Protein AF-A0A926KWU2-F1 (afdb_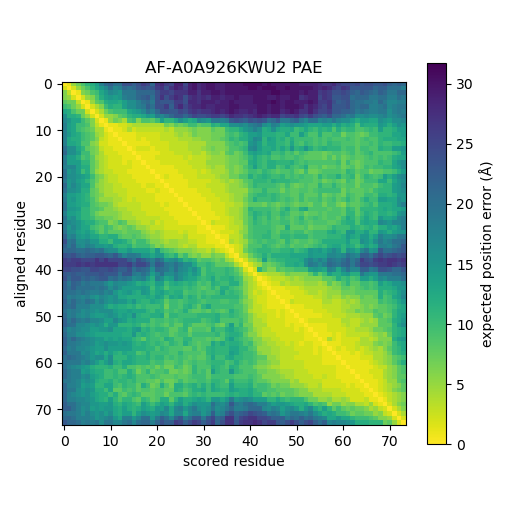monomer)

Structure (mmCIF, N/CA/C/O backbone):
data_AF-A0A926KWU2-F1
#
_entry.id   AF-A0A926KWU2-F1
#
loop_
_atom_site.group_PDB
_atom_site.id
_atom_site.type_symbol
_atom_site.label_atom_id
_atom_site.label_alt_id
_atom_site.label_comp_id
_atom_site.label_asym_id
_atom_site.label_entity_id
_atom_site.label_seq_id
_atom_site.pdbx_PDB_ins_code
_atom_site.Cartn_x
_atom_site.Cartn_y
_atom_site.Cartn_z
_atom_site.occupancy
_atom_site.B_iso_or_equiv
_atom_site.auth_seq_id
_atom_site.auth_comp_id
_atom_site.auth_asym_id
_atom_site.auth_atom_id
_atom_site.pdbx_PDB_model_num
ATOM 1 N N . MET A 1 1 ? 6.969 1.623 -38.443 1.00 38.09 1 MET A N 1
ATOM 2 C CA . MET A 1 1 ? 7.073 0.266 -37.863 1.00 38.09 1 MET A CA 1
ATOM 3 C C . MET A 1 1 ? 7.783 0.409 -36.530 1.00 38.09 1 MET A C 1
ATOM 5 O O . MET A 1 1 ? 8.869 0.972 -36.514 1.00 38.09 1 MET A O 1
ATOM 9 N N . LYS A 1 2 ? 7.130 0.067 -35.413 1.00 42.12 2 LYS A N 1
ATOM 10 C CA . LYS A 1 2 ? 7.721 0.202 -34.076 1.00 42.12 2 LYS A CA 1
ATOM 11 C C . LYS A 1 2 ? 8.587 -1.034 -33.836 1.00 42.12 2 LYS A C 1
ATOM 13 O O . LYS A 1 2 ? 8.051 -2.134 -33.780 1.00 42.12 2 LYS A O 1
ATOM 18 N N . SER A 1 3 ? 9.902 -0.851 -33.819 1.00 41.59 3 SER A N 1
ATOM 19 C CA . SER A 1 3 ? 10.867 -1.928 -33.604 1.00 41.59 3 SER A CA 1
ATOM 20 C C . SER A 1 3 ? 10.637 -2.558 -32.222 1.00 41.59 3 SER A C 1
ATOM 22 O O . SER A 1 3 ? 10.587 -1.798 -31.252 1.00 41.59 3 SER A O 1
ATOM 24 N N . PRO A 1 4 ? 10.474 -3.889 -32.111 1.00 49.78 4 PRO A N 1
ATOM 25 C CA . PRO A 1 4 ? 10.452 -4.566 -30.821 1.00 49.78 4 PRO A CA 1
ATOM 26 C C . PRO A 1 4 ? 11.873 -4.515 -30.260 1.00 49.78 4 PRO A C 1
ATOM 28 O O . PRO A 1 4 ? 12.831 -4.880 -30.949 1.00 49.78 4 PRO A O 1
ATOM 31 N N . ARG A 1 5 ? 12.023 -3.938 -29.069 1.00 55.69 5 ARG A N 1
ATOM 32 C CA . ARG A 1 5 ? 13.327 -3.751 -28.442 1.00 55.69 5 ARG A CA 1
ATOM 33 C C . ARG A 1 5 ? 13.639 -4.951 -27.531 1.00 55.69 5 ARG A C 1
ATOM 35 O O . ARG A 1 5 ? 12.727 -5.546 -26.969 1.00 55.69 5 ARG A O 1
ATOM 42 N N . PRO A 1 6 ? 14.918 -5.324 -27.385 1.00 49.78 6 PRO A N 1
ATOM 43 C CA . PRO A 1 6 ? 15.354 -6.491 -26.611 1.00 49.78 6 PRO A CA 1
ATOM 44 C C . PRO A 1 6 ? 15.220 -6.349 -25.076 1.00 49.78 6 PRO A C 1
ATOM 46 O O . PRO A 1 6 ? 15.628 -7.257 -24.354 1.00 49.78 6 PRO A O 1
ATOM 49 N N . ASP A 1 7 ? 14.656 -5.244 -24.574 1.00 52.47 7 ASP A N 1
ATOM 50 C CA . ASP A 1 7 ? 14.296 -5.005 -23.164 1.00 52.47 7 ASP A CA 1
ATOM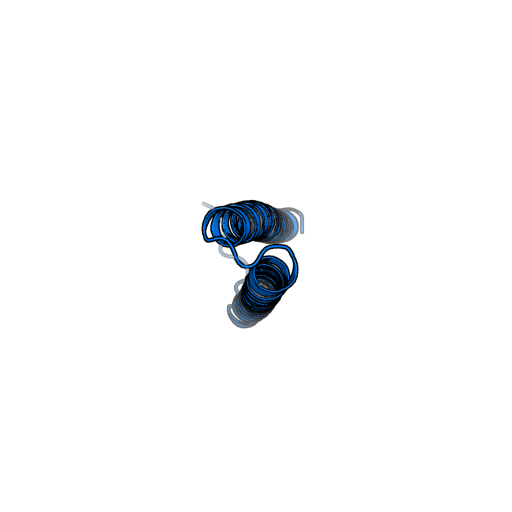 51 C C . ASP A 1 7 ? 12.945 -5.609 -22.734 1.00 52.47 7 ASP A C 1
ATOM 53 O O . ASP A 1 7 ? 12.618 -5.544 -21.546 1.00 52.47 7 ASP A O 1
ATOM 57 N N . ASP A 1 8 ? 12.246 -6.304 -23.647 1.00 56.97 8 ASP A N 1
ATOM 58 C CA . ASP A 1 8 ? 11.123 -7.228 -23.405 1.00 56.97 8 ASP A CA 1
ATOM 59 C C . ASP A 1 8 ? 11.552 -8.414 -22.512 1.00 56.97 8 ASP A C 1
ATOM 61 O O . ASP A 1 8 ? 11.458 -9.582 -22.888 1.00 56.97 8 ASP A O 1
ATOM 65 N N . ASN A 1 9 ? 12.083 -8.145 -21.321 1.00 61.44 9 ASN A N 1
ATOM 66 C CA . ASN A 1 9 ? 12.474 -9.155 -20.363 1.00 61.44 9 ASN A CA 1
ATOM 67 C C . ASN A 1 9 ? 11.294 -9.337 -19.400 1.00 61.44 9 ASN A C 1
ATOM 69 O O . ASN A 1 9 ? 11.206 -8.625 -18.391 1.00 61.44 9 ASN A O 1
ATOM 73 N N . PRO A 1 10 ? 10.356 -10.261 -19.694 1.00 70.38 10 PRO A N 1
ATOM 74 C CA . PRO A 1 10 ? 9.114 -10.440 -18.939 1.00 70.38 10 PRO A CA 1
ATOM 75 C C . PRO A 1 10 ? 9.360 -10.680 -17.448 1.00 70.38 10 PRO A C 1
ATOM 77 O O . PRO A 1 10 ? 8.493 -10.408 -16.625 1.00 70.38 10 PRO A O 1
ATOM 80 N N . TRP A 1 11 ? 10.565 -11.119 -17.084 1.00 77.44 11 TRP A N 1
ATOM 81 C CA . TRP A 1 11 ? 11.026 -11.253 -15.710 1.00 77.44 11 TRP A CA 1
ATOM 82 C C . TRP A 1 11 ? 11.112 -9.930 -14.935 1.00 77.44 11 TRP A C 1
ATOM 84 O O . TRP A 1 11 ? 10.765 -9.918 -13.755 1.00 77.44 11 TRP A O 1
ATOM 94 N N . ARG A 1 12 ? 11.504 -8.805 -15.560 1.00 71.75 12 ARG A N 1
ATOM 95 C CA . ARG A 1 12 ? 11.462 -7.484 -14.895 1.00 71.75 12 ARG A CA 1
ATOM 96 C C . ARG A 1 12 ? 10.020 -7.047 -14.671 1.00 71.75 12 ARG A C 1
ATOM 98 O O . ARG A 1 12 ? 9.667 -6.705 -13.546 1.00 71.75 12 ARG A O 1
ATOM 105 N N . ALA A 1 13 ? 9.177 -7.136 -15.699 1.00 75.56 13 ALA A N 1
ATOM 106 C CA . ALA A 1 13 ? 7.757 -6.806 -15.582 1.00 75.56 13 ALA A C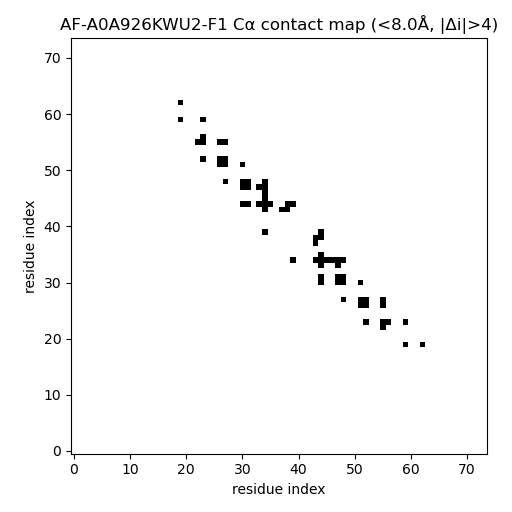A 1
ATOM 107 C C . ALA A 1 13 ? 7.055 -7.663 -14.509 1.00 75.56 13 ALA A C 1
ATOM 109 O O . ALA A 1 13 ? 6.309 -7.136 -13.684 1.00 75.56 13 ALA A O 1
ATOM 110 N N . ALA A 1 14 ? 7.357 -8.965 -14.460 1.00 82.00 14 ALA A N 1
ATOM 111 C CA . ALA A 1 14 ? 6.858 -9.878 -13.437 1.00 82.00 14 ALA A CA 1
ATOM 112 C C . ALA A 1 14 ? 7.354 -9.509 -12.030 1.00 82.00 14 ALA A C 1
ATOM 114 O O . ALA A 1 14 ? 6.567 -9.518 -11.085 1.00 82.00 14 ALA A O 1
ATOM 115 N N . GLY A 1 15 ? 8.628 -9.126 -11.890 1.00 84.81 15 GLY A N 1
ATOM 116 C CA . GLY A 1 15 ? 9.189 -8.634 -10.632 1.00 84.81 15 GLY A CA 1
ATOM 117 C C . GLY A 1 15 ? 8.439 -7.411 -10.099 1.00 84.81 15 GLY A C 1
ATOM 118 O O . GLY A 1 15 ? 8.041 -7.394 -8.935 1.00 84.81 15 GLY A O 1
ATOM 119 N N . LEU A 1 16 ? 8.142 -6.427 -10.952 1.00 75.44 16 LEU A N 1
ATOM 120 C CA . LEU A 1 16 ? 7.358 -5.256 -10.541 1.00 75.44 16 LEU A CA 1
ATOM 121 C C . LEU A 1 16 ? 5.906 -5.563 -10.228 1.00 75.44 16 LEU A C 1
ATOM 123 O O . LEU A 1 16 ? 5.405 -5.095 -9.210 1.00 75.44 16 LEU A O 1
ATOM 127 N N . VAL A 1 17 ? 5.240 -6.371 -11.051 1.00 79.81 17 VAL A N 1
ATOM 128 C CA . VAL A 1 17 ? 3.876 -6.826 -10.763 1.00 79.81 17 VAL A CA 1
ATOM 129 C C . VAL A 1 17 ? 3.817 -7.544 -9.415 1.00 79.81 17 VAL A C 1
ATOM 131 O O . VAL A 1 17 ? 2.887 -7.311 -8.645 1.00 79.81 17 VAL A O 1
ATOM 134 N N . SER A 1 18 ? 4.823 -8.363 -9.091 1.00 83.88 18 SER A 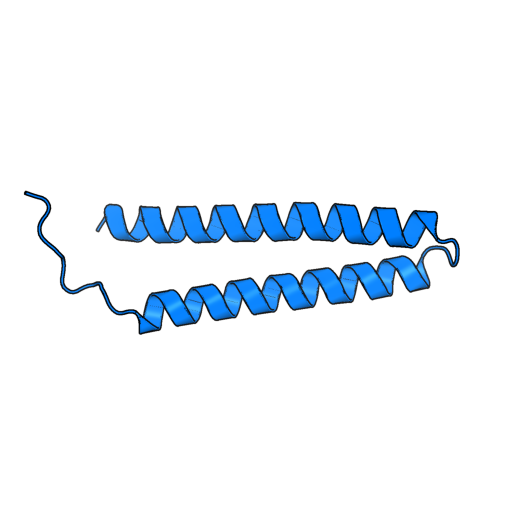N 1
ATOM 135 C CA . SER A 1 18 ? 4.898 -9.053 -7.800 1.00 83.88 18 SER A CA 1
ATOM 136 C C . SER A 1 18 ? 5.065 -8.083 -6.624 1.00 83.88 18 SER A C 1
ATOM 138 O O . SER A 1 18 ? 4.385 -8.235 -5.610 1.00 83.88 18 SER A O 1
ATOM 140 N N . ALA A 1 19 ? 5.896 -7.045 -6.776 1.00 82.69 19 ALA A N 1
ATOM 141 C CA . ALA A 1 19 ? 6.116 -6.030 -5.748 1.00 82.69 19 ALA A CA 1
ATOM 142 C C . ALA A 1 19 ? 4.860 -5.175 -5.516 1.00 82.69 19 ALA A C 1
ATOM 144 O O . ALA A 1 19 ? 4.469 -4.951 -4.373 1.00 82.69 19 ALA A O 1
ATOM 145 N N . ILE A 1 20 ? 4.177 -4.780 -6.595 1.00 81.19 20 ILE A N 1
ATOM 146 C CA . ILE A 1 20 ? 2.901 -4.055 -6.538 1.00 81.19 20 ILE A CA 1
ATOM 147 C C . ILE A 1 20 ? 1.822 -4.921 -5.876 1.00 81.19 20 ILE A C 1
ATOM 149 O O . ILE A 1 20 ? 1.105 -4.458 -4.993 1.00 81.19 20 ILE A O 1
ATOM 153 N N . GLY A 1 21 ? 1.719 -6.198 -6.258 1.00 80.81 21 GLY A N 1
ATOM 154 C CA . GLY A 1 21 ? 0.779 -7.136 -5.645 1.00 80.81 21 GLY A CA 1
ATOM 155 C C . GLY A 1 21 ? 1.020 -7.304 -4.143 1.00 80.81 21 GLY A C 1
ATOM 156 O O . GLY A 1 21 ? 0.067 -7.283 -3.363 1.00 80.81 21 GLY A O 1
ATOM 157 N N . LEU A 1 22 ? 2.287 -7.401 -3.725 1.00 84.94 22 LEU A N 1
ATOM 158 C CA . LEU A 1 22 ? 2.670 -7.464 -2.314 1.00 84.94 22 LEU A CA 1
ATOM 159 C C . LEU A 1 22 ? 2.236 -6.200 -1.558 1.00 84.94 22 LEU A C 1
ATOM 161 O O . LEU A 1 22 ? 1.658 -6.299 -0.476 1.00 84.94 22 LEU A O 1
ATOM 165 N N . GLU A 1 23 ? 2.464 -5.021 -2.135 1.00 77.88 23 GLU A N 1
ATOM 166 C CA . GLU A 1 23 ? 2.086 -3.745 -1.527 1.00 77.88 23 GLU A CA 1
ATOM 167 C C . GLU A 1 23 ? 0.560 -3.626 -1.357 1.00 77.88 23 GLU A C 1
ATOM 169 O O . GLU A 1 23 ? 0.081 -3.235 -0.290 1.00 77.88 23 GLU A O 1
ATOM 174 N N . ILE A 1 24 ? -0.217 -4.062 -2.358 1.00 76.38 24 ILE A N 1
ATOM 175 C CA . ILE A 1 24 ? -1.687 -4.109 -2.295 1.00 76.38 24 ILE A CA 1
ATOM 176 C C . ILE A 1 24 ? -2.160 -5.060 -1.188 1.00 76.38 24 ILE A C 1
ATOM 178 O O . ILE A 1 24 ? -3.064 -4.710 -0.424 1.00 76.38 24 ILE A O 1
ATOM 182 N N . VAL A 1 25 ? -1.558 -6.248 -1.068 1.00 82.00 25 VAL A N 1
ATOM 183 C CA . VAL A 1 25 ? -1.887 -7.221 -0.010 1.00 82.00 25 VAL A CA 1
ATOM 184 C C . VAL A 1 25 ? -1.599 -6.636 1.373 1.00 82.00 25 VAL A C 1
ATOM 186 O O . VAL A 1 25 ? -2.454 -6.719 2.256 1.00 82.00 25 VAL A O 1
ATOM 189 N N . ILE A 1 26 ? -0.442 -5.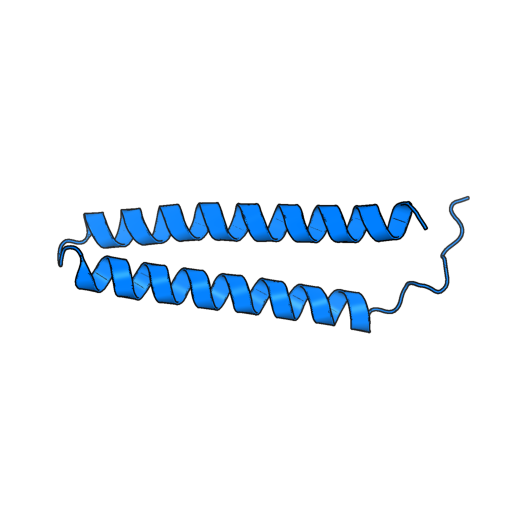992 1.554 1.00 82.19 26 ILE A N 1
ATOM 190 C CA . ILE A 1 26 ? -0.059 -5.345 2.816 1.00 82.19 26 ILE A CA 1
ATOM 191 C C . ILE A 1 26 ? -1.031 -4.209 3.152 1.00 82.19 26 ILE A C 1
ATOM 193 O O . ILE A 1 26 ? -1.559 -4.164 4.263 1.00 82.19 26 ILE A O 1
ATOM 197 N N . CYS A 1 27 ? -1.327 -3.327 2.196 1.00 74.25 27 CYS A N 1
ATOM 198 C CA . CYS A 1 27 ? -2.244 -2.206 2.399 1.00 74.25 27 CYS A CA 1
ATOM 199 C C . CYS A 1 27 ? -3.660 -2.690 2.761 1.00 74.25 27 CYS A C 1
ATOM 201 O O . CYS A 1 27 ? -4.285 -2.175 3.690 1.00 74.25 27 CYS A O 1
ATOM 203 N N . THR A 1 28 ? -4.135 -3.749 2.099 1.00 74.75 28 THR A N 1
ATOM 204 C CA . THR A 1 28 ? -5.438 -4.374 2.375 1.00 74.75 28 THR A CA 1
ATOM 205 C C . THR A 1 28 ? -5.478 -5.013 3.765 1.00 74.75 28 THR A C 1
ATOM 207 O O . THR A 1 28 ? -6.443 -4.822 4.507 1.00 74.75 28 THR A O 1
ATOM 210 N N . ALA A 1 29 ? -4.424 -5.740 4.152 1.00 78.06 29 ALA A N 1
ATOM 211 C CA . ALA A 1 29 ? -4.315 -6.358 5.472 1.00 78.06 29 ALA A CA 1
ATOM 212 C C . ALA A 1 29 ? -4.285 -5.303 6.588 1.00 78.06 29 ALA A C 1
ATOM 214 O O . ALA A 1 29 ? -4.993 -5.441 7.587 1.00 78.06 29 ALA A O 1
ATOM 215 N N . ILE A 1 30 ? -3.533 -4.216 6.394 1.00 75.56 30 ILE A N 1
ATOM 216 C CA . ILE A 1 30 ? -3.496 -3.081 7.322 1.00 75.56 30 ILE A CA 1
ATOM 217 C C . ILE A 1 30 ? -4.874 -2.421 7.409 1.00 75.56 30 ILE A C 1
ATOM 219 O O . ILE A 1 30 ? -5.356 -2.187 8.514 1.00 75.56 30 ILE A O 1
ATOM 223 N N . GLY A 1 31 ? -5.553 -2.181 6.283 1.00 69.56 31 GLY A N 1
ATOM 224 C CA . GLY A 1 31 ? -6.908 -1.622 6.260 1.00 69.56 31 GLY A CA 1
ATOM 225 C C . GLY A 1 31 ? -7.925 -2.490 7.008 1.00 69.56 31 GLY A C 1
ATOM 226 O O . GLY A 1 31 ? -8.739 -1.974 7.775 1.00 69.56 31 GLY A O 1
ATOM 227 N N . TYR A 1 32 ? -7.833 -3.814 6.862 1.00 70.19 32 TYR A N 1
ATOM 228 C CA . TYR A 1 32 ? -8.667 -4.771 7.591 1.00 70.19 32 TYR A CA 1
ATOM 229 C C . TYR A 1 32 ? -8.397 -4.748 9.104 1.00 70.19 32 TYR A C 1
ATOM 231 O O . TYR A 1 32 ? -9.336 -4.688 9.902 1.00 70.19 32 TYR A O 1
ATOM 239 N N . VAL A 1 33 ? -7.124 -4.752 9.516 1.00 72.94 33 VAL A N 1
ATOM 240 C CA . VAL A 1 33 ? -6.735 -4.718 10.936 1.00 72.94 33 VAL A CA 1
ATOM 241 C C . VAL A 1 33 ? -7.095 -3.376 11.576 1.00 72.94 33 VAL A C 1
ATOM 243 O O . VAL A 1 33 ? -7.688 -3.368 12.654 1.00 72.94 33 VAL A O 1
ATOM 246 N N . CYS A 1 34 ? -6.824 -2.253 10.905 1.00 65.81 34 CYS A N 1
ATOM 247 C CA . CYS A 1 34 ? -7.230 -0.920 11.352 1.00 65.81 34 CYS A CA 1
ATOM 248 C C . CYS A 1 34 ? -8.752 -0.805 11.465 1.00 65.81 34 CYS A C 1
ATOM 250 O O . CYS A 1 34 ? -9.245 -0.350 12.492 1.00 65.81 34 CYS A O 1
ATOM 252 N N . GLY A 1 35 ? -9.511 -1.271 10.469 1.00 65.00 35 GLY A N 1
ATOM 253 C CA . GLY A 1 35 ? -10.975 -1.281 10.523 1.00 65.00 35 GLY A CA 1
ATOM 254 C C . GLY A 1 35 ? -11.515 -2.118 11.686 1.00 65.00 35 GLY A C 1
ATOM 255 O O . GLY A 1 35 ? -12.471 -1.719 12.354 1.00 65.00 35 GLY A O 1
ATOM 256 N N . LYS A 1 36 ? -10.869 -3.254 11.972 1.00 65.19 36 LYS A N 1
ATOM 257 C CA . LYS A 1 36 ? -11.195 -4.120 13.110 1.00 65.19 36 LYS A CA 1
ATOM 258 C C . LYS A 1 36 ? -10.883 -3.455 14.460 1.00 65.19 36 LYS A C 1
ATOM 260 O O . LYS A 1 36 ? -11.683 -3.599 15.380 1.00 65.19 36 LYS A O 1
ATOM 265 N N . TYR A 1 37 ? -9.766 -2.731 14.584 1.00 63.84 37 TYR A N 1
ATOM 266 C CA . TYR A 1 37 ? -9.333 -2.105 15.844 1.00 63.84 37 TYR A CA 1
ATOM 267 C C . TYR A 1 37 ? -10.001 -0.754 16.141 1.00 63.84 37 TYR A C 1
ATOM 269 O O . TYR A 1 37 ? -10.247 -0.446 17.303 1.00 63.84 37 TYR A O 1
ATOM 277 N N . LEU A 1 38 ? -10.299 0.055 15.120 1.00 61.31 38 LEU A N 1
ATOM 278 C CA . LEU A 1 38 ? -10.732 1.446 15.300 1.00 61.31 38 LEU A CA 1
ATOM 279 C C . LEU A 1 38 ? -12.226 1.630 15.595 1.00 61.31 38 LEU A C 1
ATOM 281 O O . LEU A 1 38 ? -12.618 2.754 15.895 1.00 61.31 38 LEU A O 1
ATOM 285 N N . GLY A 1 39 ? -13.083 0.605 15.503 1.00 58.91 39 GLY A N 1
ATOM 286 C CA . GLY A 1 39 ? -14.508 0.884 15.719 1.00 58.91 39 GLY A CA 1
ATOM 287 C C . GLY A 1 39 ? -15.480 -0.244 16.021 1.00 58.91 39 GLY A C 1
ATOM 288 O O . GLY A 1 39 ? -16.583 0.076 16.449 1.00 58.91 39 GLY A O 1
ATOM 289 N N . GLY A 1 40 ? -15.169 -1.527 15.794 1.00 58.28 40 GLY A N 1
ATOM 290 C CA . GLY A 1 40 ? -16.099 -2.646 16.064 1.00 58.28 40 GLY A CA 1
ATOM 291 C C . GLY A 1 40 ? -17.446 -2.625 15.301 1.00 58.28 40 GLY A C 1
ATOM 292 O O . GLY A 1 40 ? -18.145 -3.634 15.257 1.00 58.28 40 GLY A O 1
ATOM 293 N N . SER A 1 41 ? -17.804 -1.508 14.658 1.00 65.75 41 SER A N 1
ATOM 294 C CA . SER A 1 41 ? -19.016 -1.283 13.878 1.00 65.75 41 SER A CA 1
ATOM 295 C C . SER A 1 41 ? -18.718 -1.395 12.384 1.00 65.75 41 SER A C 1
ATOM 297 O O . SER A 1 41 ? -17.726 -0.860 11.881 1.00 65.75 41 SER A O 1
ATOM 299 N N . LYS A 1 42 ? -19.611 -2.084 11.662 1.00 64.50 42 LYS A N 1
ATOM 300 C CA . LYS A 1 42 ? -19.464 -2.471 10.245 1.00 64.50 42 LYS A CA 1
ATOM 301 C C . LYS A 1 42 ? -19.105 -1.295 9.323 1.00 64.50 42 LYS A C 1
ATOM 303 O O . LYS A 1 42 ? -18.384 -1.492 8.352 1.00 64.50 42 LYS A O 1
ATOM 308 N N . GLY A 1 43 ? -19.553 -0.077 9.641 1.00 66.88 43 GLY A N 1
ATOM 309 C CA . GLY A 1 43 ? -19.286 1.121 8.836 1.00 66.88 43 GLY A CA 1
ATOM 310 C C . GLY A 1 43 ? -17.815 1.549 8.805 1.00 66.88 43 GLY A C 1
ATOM 311 O O . GLY A 1 43 ? -17.326 1.966 7.759 1.00 66.88 43 GLY A O 1
ATOM 312 N N . TRP A 1 44 ? -17.082 1.391 9.912 1.00 70.25 44 TRP A N 1
ATOM 313 C CA . TRP A 1 44 ? -15.680 1.823 9.993 1.00 70.25 44 TRP A CA 1
ATOM 314 C C . TRP A 1 44 ? -14.726 0.851 9.296 1.00 70.25 44 TRP A C 1
ATOM 316 O O . TRP A 1 44 ? -13.743 1.264 8.684 1.00 70.25 44 TRP A O 1
ATOM 326 N N . ILE A 1 45 ? -15.084 -0.436 9.293 1.00 68.75 45 ILE A N 1
ATOM 327 C CA . ILE A 1 45 ? -14.404 -1.466 8.501 1.00 68.75 45 ILE A CA 1
ATOM 328 C C . ILE A 1 45 ? -14.565 -1.164 7.007 1.00 68.75 45 ILE A C 1
ATOM 330 O O . ILE A 1 45 ? -13.579 -1.159 6.277 1.00 68.75 45 ILE A O 1
ATOM 334 N N . ILE A 1 46 ? -15.785 -0.858 6.553 1.00 73.69 46 ILE A N 1
ATOM 335 C CA . ILE A 1 46 ? -16.056 -0.555 5.139 1.00 73.69 46 ILE A CA 1
ATOM 336 C C . ILE A 1 46 ? -15.328 0.721 4.702 1.00 73.69 46 ILE A C 1
ATOM 338 O O . ILE A 1 46 ? -14.709 0.727 3.642 1.00 73.69 46 ILE A O 1
ATOM 342 N N . ALA A 1 47 ? -15.347 1.776 5.522 1.00 76.75 47 ALA A N 1
ATOM 343 C CA . ALA A 1 47 ? -14.639 3.019 5.223 1.00 76.75 47 ALA A CA 1
ATOM 344 C C . ALA A 1 47 ? -13.115 2.812 5.140 1.00 76.75 47 ALA A C 1
ATOM 346 O O . ALA A 1 47 ? -12.488 3.261 4.182 1.00 76.75 47 ALA A O 1
ATOM 347 N N . GLY A 1 48 ? -12.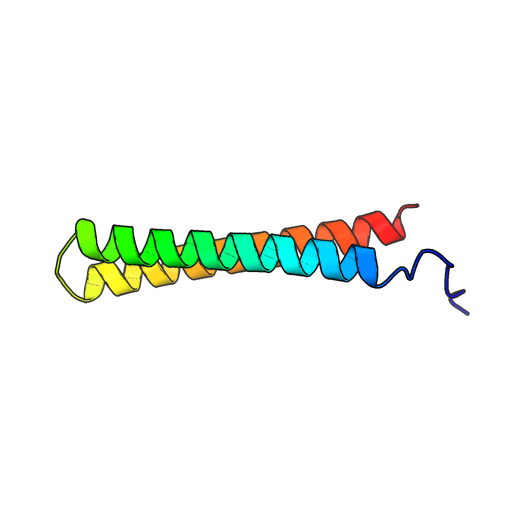527 2.079 6.093 1.00 71.38 48 GLY A N 1
ATOM 348 C CA . GLY A 1 48 ? -11.095 1.766 6.096 1.00 71.38 48 GLY A CA 1
ATOM 349 C C . GLY A 1 48 ? -10.664 0.906 4.905 1.00 71.38 48 GLY A C 1
ATOM 350 O O . GLY A 1 48 ? -9.643 1.189 4.280 1.00 71.38 48 GLY A O 1
ATOM 351 N N . VAL A 1 49 ? -11.468 -0.096 4.538 1.00 73.12 49 VAL A N 1
ATOM 352 C CA . VAL A 1 49 ? -11.211 -0.947 3.365 1.00 73.12 49 VAL A CA 1
ATOM 353 C C . VAL A 1 49 ? -11.345 -0.153 2.066 1.00 73.12 49 VAL A C 1
ATOM 355 O O . VAL A 1 49 ? -10.476 -0.258 1.210 1.00 73.12 49 VAL A O 1
ATOM 358 N N . MET A 1 50 ? -12.380 0.679 1.923 1.00 80.94 50 MET A N 1
ATOM 359 C CA . MET A 1 50 ? -12.583 1.523 0.739 1.00 80.94 50 MET A CA 1
ATOM 360 C C . MET A 1 50 ? -11.436 2.514 0.534 1.00 80.94 50 MET A C 1
ATOM 362 O O . MET A 1 50 ? -10.916 2.627 -0.573 1.00 80.94 50 MET A O 1
ATOM 366 N N . ILE A 1 51 ? -11.005 3.208 1.591 1.00 81.44 51 ILE A N 1
ATOM 367 C CA . ILE A 1 51 ? -9.895 4.166 1.509 1.00 81.44 51 ILE A CA 1
ATOM 368 C C . ILE A 1 51 ? -8.581 3.444 1.192 1.00 81.44 51 ILE A C 1
ATOM 370 O O . ILE A 1 51 ? -7.859 3.875 0.295 1.00 81.44 51 ILE A O 1
ATOM 374 N N . GLY A 1 52 ? -8.295 2.324 1.867 1.00 73.56 52 GLY A N 1
ATOM 375 C CA . GLY A 1 52 ? -7.112 1.505 1.587 1.00 73.56 52 GLY A CA 1
ATOM 376 C C . GLY A 1 52 ? -7.101 0.952 0.159 1.00 73.56 52 GLY A C 1
ATOM 377 O O . GLY A 1 52 ? -6.066 0.956 -0.499 1.00 73.56 52 GLY A O 1
ATOM 378 N N . PHE A 1 53 ? -8.262 0.557 -0.364 1.00 75.19 53 PHE A N 1
ATOM 37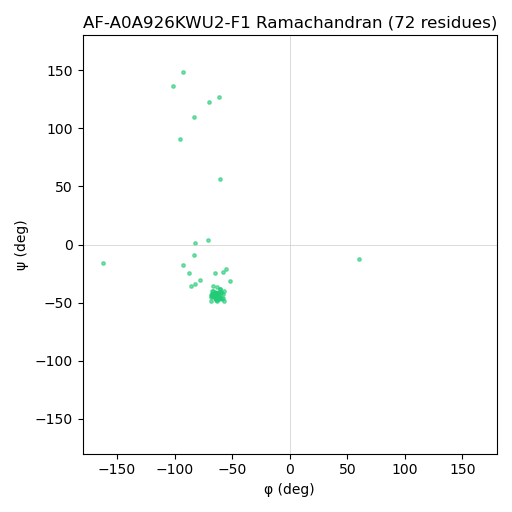9 C CA . PHE A 1 53 ? -8.413 0.066 -1.732 1.00 75.19 53 PHE A CA 1
ATOM 380 C C . PHE A 1 53 ? -8.193 1.166 -2.776 1.00 75.19 53 PHE A C 1
ATOM 382 O O . PHE A 1 53 ? -7.458 0.960 -3.742 1.00 75.19 53 PHE A O 1
ATOM 389 N N . PHE A 1 54 ? -8.770 2.353 -2.569 1.00 83.19 54 PHE A N 1
ATOM 390 C CA . PHE A 1 54 ? -8.567 3.495 -3.464 1.00 83.19 54 PHE A CA 1
ATOM 391 C C . PHE A 1 54 ? -7.111 3.972 -3.471 1.00 83.19 54 PHE A C 1
ATOM 393 O O . PHE A 1 54 ? -6.567 4.230 -4.547 1.00 83.19 54 PHE A O 1
ATOM 400 N N . LEU A 1 55 ? -6.460 4.040 -2.302 1.00 81.00 55 LEU A N 1
ATOM 401 C CA . LEU A 1 55 ? -5.028 4.341 -2.227 1.00 81.00 55 LEU A CA 1
ATOM 402 C C . LEU A 1 55 ? -4.189 3.256 -2.913 1.00 81.00 55 LEU A C 1
ATOM 404 O O . LEU A 1 55 ? -3.324 3.584 -3.720 1.00 81.00 55 LEU A O 1
ATOM 408 N N . GLY A 1 56 ? -4.465 1.978 -2.638 1.00 75.88 56 GLY A N 1
ATO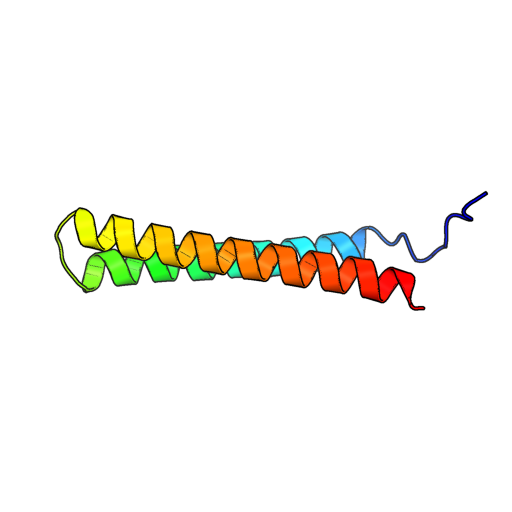M 409 C CA . GLY A 1 56 ? -3.724 0.852 -3.207 1.00 75.88 56 GLY A CA 1
ATOM 410 C C . GLY A 1 56 ? -3.794 0.806 -4.734 1.00 75.88 56 GLY A C 1
ATOM 411 O O . GLY A 1 56 ? -2.765 0.671 -5.394 1.00 75.88 56 GLY A O 1
ATOM 412 N N . ILE A 1 57 ? -4.986 0.994 -5.314 1.00 79.88 57 ILE A N 1
ATOM 413 C CA . ILE A 1 57 ? -5.153 1.076 -6.773 1.00 79.88 57 ILE A CA 1
ATOM 414 C C . ILE A 1 57 ? -4.434 2.300 -7.338 1.00 79.88 57 ILE A C 1
ATOM 416 O O . ILE A 1 57 ? -3.755 2.185 -8.358 1.00 79.88 57 ILE A O 1
ATOM 420 N N . GLY A 1 58 ? -4.570 3.464 -6.697 1.00 84.06 58 GLY A N 1
ATOM 421 C CA . GLY A 1 58 ? -3.920 4.695 -7.147 1.00 84.06 58 GLY A CA 1
ATOM 422 C C . GLY A 1 58 ? -2.402 4.541 -7.246 1.00 84.06 58 GLY A C 1
ATOM 423 O O . GLY A 1 58 ? -1.818 4.843 -8.290 1.00 84.06 58 GLY A O 1
ATOM 424 N N . THR A 1 59 ? -1.779 3.999 -6.198 1.00 78.94 59 THR A N 1
ATOM 425 C CA . THR A 1 59 ? -0.336 3.730 -6.153 1.00 78.94 59 THR A CA 1
ATOM 426 C C . THR A 1 59 ? 0.075 2.697 -7.200 1.00 78.94 59 THR A C 1
ATOM 428 O O . THR A 1 59 ? 0.995 2.954 -7.975 1.00 78.94 59 THR A O 1
ATOM 431 N N . ALA A 1 60 ? -0.651 1.579 -7.303 1.00 77.31 60 ALA A N 1
ATOM 432 C CA . ALA A 1 60 ? -0.364 0.523 -8.271 1.00 77.31 60 ALA A CA 1
ATOM 433 C C . ALA A 1 60 ? -0.396 1.035 -9.719 1.00 77.31 60 ALA A C 1
ATOM 435 O O . ALA A 1 60 ? 0.531 0.792 -10.491 1.00 77.31 60 ALA A O 1
ATOM 436 N N . VAL A 1 61 ? -1.434 1.793 -10.085 1.00 81.12 61 VAL A N 1
ATOM 437 C CA . VAL A 1 61 ? -1.583 2.354 -11.435 1.00 81.12 61 VAL A CA 1
ATOM 438 C C . VAL A 1 61 ? -0.501 3.390 -11.725 1.00 81.12 61 VAL A C 1
ATOM 440 O O . VAL A 1 61 ? 0.026 3.419 -12.839 1.00 81.12 61 VAL A O 1
ATOM 443 N N . MET A 1 62 ? -0.147 4.236 -10.751 1.00 82.06 62 MET A N 1
ATOM 444 C CA . MET A 1 62 ? 0.897 5.242 -10.947 1.00 82.06 62 MET A CA 1
ATOM 445 C C . MET A 1 62 ? 2.273 4.591 -11.119 1.00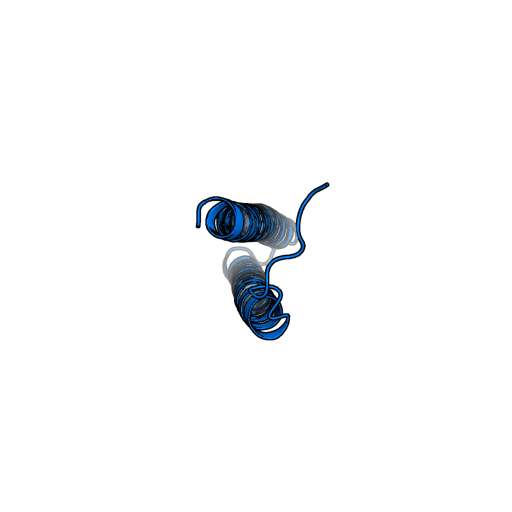 82.06 62 MET A C 1
ATOM 447 O O . MET A 1 62 ? 3.019 4.979 -12.015 1.00 82.06 62 MET A O 1
ATOM 451 N N . MET A 1 63 ? 2.583 3.570 -10.319 1.00 76.00 63 MET A N 1
ATOM 452 C CA . MET A 1 63 ? 3.838 2.829 -10.405 1.00 76.00 63 MET A CA 1
ATOM 453 C C . MET A 1 63 ? 3.945 2.073 -11.733 1.00 76.00 63 MET A C 1
ATOM 455 O O . MET A 1 63 ? 4.973 2.162 -12.400 1.00 76.00 63 MET A O 1
ATOM 459 N N . LEU A 1 64 ? 2.861 1.425 -12.174 1.00 78.38 64 LEU A N 1
ATOM 460 C CA . LEU A 1 64 ? 2.806 0.738 -13.465 1.00 78.38 64 LEU A CA 1
ATOM 461 C C . LEU A 1 64 ? 2.975 1.716 -14.637 1.00 78.38 64 LEU A C 1
ATOM 463 O O . LEU A 1 64 ? 3.744 1.453 -15.557 1.00 78.38 64 LEU A O 1
ATOM 467 N N . LYS A 1 65 ? 2.285 2.866 -14.593 1.00 78.44 65 LYS A N 1
ATOM 468 C CA . LYS A 1 65 ? 2.431 3.930 -15.597 1.00 78.44 65 LYS A CA 1
ATOM 469 C C . LYS A 1 65 ? 3.851 4.468 -15.642 1.00 78.44 65 LYS A C 1
ATOM 471 O O . LYS A 1 65 ? 4.386 4.626 -16.730 1.00 78.44 65 LYS A O 1
ATOM 476 N N . LYS A 1 66 ? 4.442 4.740 -14.477 1.00 75.00 66 LYS A N 1
ATOM 477 C CA . LYS A 1 66 ? 5.810 5.240 -14.381 1.00 75.00 66 LYS A CA 1
ATOM 478 C C . LYS A 1 66 ? 6.788 4.221 -14.947 1.00 75.00 66 LYS A C 1
ATOM 480 O O . LYS A 1 66 ? 7.645 4.613 -15.718 1.00 75.00 66 LYS A O 1
ATOM 485 N N . PHE A 1 67 ? 6.603 2.934 -14.656 1.00 71.75 67 PHE A N 1
ATOM 486 C CA . PHE A 1 67 ? 7.448 1.876 -15.202 1.00 71.75 67 PHE A CA 1
ATOM 487 C C . PHE A 1 67 ? 7.338 1.761 -16.730 1.00 71.75 67 PHE A C 1
ATOM 489 O O . PHE A 1 67 ? 8.345 1.757 -17.422 1.00 71.75 67 PHE A O 1
ATOM 496 N N . LEU A 1 68 ? 6.111 1.765 -17.265 1.00 74.69 68 LEU A N 1
ATOM 497 C CA . LEU A 1 68 ? 5.845 1.766 -18.712 1.00 74.69 68 LEU A CA 1
ATOM 498 C C . LEU A 1 68 ? 6.332 3.038 -19.430 1.00 74.69 68 LEU A C 1
ATOM 500 O O . LEU A 1 68 ? 6.511 3.033 -20.650 1.00 74.69 68 LEU A O 1
ATOM 504 N N . GLU A 1 69 ? 6.454 4.156 -18.712 1.00 70.44 69 GLU A N 1
ATOM 505 C CA . GLU A 1 69 ? 6.961 5.421 -19.247 1.00 70.44 69 GLU A CA 1
ATOM 506 C C . GLU A 1 69 ? 8.491 5.501 -19.191 1.00 70.44 69 GLU A C 1
ATOM 508 O O . GLU A 1 69 ? 9.087 6.017 -20.137 1.00 70.44 69 GLU A O 1
ATOM 513 N N . ASP A 1 70 ? 9.113 4.942 -18.150 1.00 63.66 70 ASP A N 1
ATOM 514 C CA . ASP A 1 70 ? 10.571 4.802 -18.016 1.00 63.66 70 ASP A CA 1
ATOM 515 C C . ASP A 1 70 ? 11.128 3.917 -19.140 1.00 63.66 70 ASP A C 1
ATOM 517 O O . ASP A 1 70 ? 12.027 4.333 -19.866 1.00 63.66 70 ASP A O 1
ATOM 521 N N . ASP A 1 71 ? 10.474 2.780 -19.411 1.00 61.75 71 ASP A N 1
ATOM 522 C CA . ASP A 1 71 ? 10.788 1.884 -20.539 1.00 61.75 71 ASP A CA 1
ATOM 523 C C . ASP A 1 71 ? 10.711 2.581 -21.917 1.00 61.75 71 ASP A C 1
ATOM 525 O O . ASP A 1 71 ? 11.322 2.163 -22.898 1.00 61.75 71 ASP A O 1
ATOM 529 N N . ARG A 1 72 ? 9.953 3.682 -22.026 1.00 56.78 72 ARG A N 1
ATOM 530 C CA . ARG A 1 72 ? 9.803 4.443 -23.278 1.00 56.78 72 ARG A CA 1
ATOM 531 C C . ARG A 1 72 ? 10.892 5.507 -23.470 1.00 56.78 72 ARG A C 1
ATOM 533 O O . ARG A 1 72 ? 11.073 5.959 -24.605 1.00 56.78 72 ARG A O 1
ATOM 540 N N . ARG A 1 73 ? 11.513 5.986 -22.387 1.00 53.38 73 ARG A N 1
ATOM 541 C CA . ARG A 1 73 ? 12.433 7.141 -22.376 1.00 53.38 73 ARG A CA 1
ATOM 542 C C . ARG A 1 73 ? 13.902 6.753 -22.542 1.00 53.38 73 ARG A C 1
ATOM 544 O O . ARG A 1 73 ? 14.675 7.637 -22.910 1.00 53.38 73 ARG A O 1
ATOM 551 N N . GLU A 1 74 ? 14.247 5.488 -22.329 1.00 45.41 74 GLU A N 1
ATOM 552 C CA . GLU A 1 74 ? 15.526 4.892 -22.748 1.00 45.41 74 GLU A CA 1
ATOM 553 C C . GLU A 1 74 ? 15.435 4.303 -24.173 1.00 45.41 74 GLU A C 1
ATOM 555 O O . GLU A 1 74 ? 16.476 4.258 -24.861 1.00 45.41 74 GLU A O 1
#

Radius of gyration: 17.18 Å; Cα contacts (8 Å, |Δi|>4): 35; chains: 1; bounding box: 35×18×54 Å

Solvent-accessible surface area (backbone atoms only — not comparable to full-atom values): 4142 Å² total; per-residue (Å²): 133,85,78,87,62,92,79,77,47,64,67,58,58,49,51,51,53,51,52,45,51,49,51,41,52,51,41,46,52,50,17,50,50,48,12,58,71,75,55,81,44,74,68,46,31,51,52,31,40,51,53,31,47,52,50,39,50,51,51,45,52,50,53,51,51,51,52,62,47,52,71,67,74,112

Mean predicted aligned error: 11.04 Å

pLDDT: mean 70.57, std 11.25, range [38.09, 84.94]

Nearest PDB structures (foldseek):
  6x89-assembly1_X1  TM=4.851E-01  e=1.225E+00  Vigna radiata
  8yy0-assembly1_Y  TM=5.247E-01  e=4.480E+00  Thermus thermophilus HB8
  6ly9-assembly1_V  TM=5.713E-01  e=8.568E+00  Thermus thermophilus HB8
  6r10-assembly1_S  TM=5.027E-01  e=5.806E+00  Thermus thermophilus HB8

Organism: NCBI:txid2770274

Sequence (74 aa):
MKSPRPDDNPWRAAGLVSAIGLEIVICTAIGYVCGKYLGGSKGWIIAGVMIGFFLGIGTAVMMLKKFLEDDRRE

Secondary structure (DSSP, 8-state):
--PPPTT--HHHHHHHHHHHHHHHHHHHHHHHHHHHHHHSSHHHHHHHHHHHHHHHHHHHHHHHHHHHHHHHH-

Foldseek 3Di:
DDDDDPVPPVVVVVVLVVVLVVQLVVLQVVLQVCLVPVDVDPVSSVVSNVVSNVVSVVVSVVSVVVVVVVVVVD